Protein AF-A0A920P1P4-F1 (afdb_monomer_lite)

pLDDT: mean 85.1, std 14.79, range [39.72, 97.56]

Sequence (72 aa):
MNNEEWKNYCKKISEIGKYLEDQGMPLAYHHHMGTVIETQQDTERLLENTSDQVKLIIDTGHMFLQEEILSR

Radius of gyration: 13.29 Å; chains: 1; bounding box: 33×19×30 Å

Structure (mmCIF, N/CA/C/O backbone):
data_AF-A0A920P1P4-F1
#
_entry.id   AF-A0A920P1P4-F1
#
loop_
_atom_site.group_PDB
_atom_site.id
_atom_site.type_symbol
_atom_site.label_atom_id
_atom_site.label_alt_id
_atom_site.label_comp_id
_atom_site.label_asym_id
_atom_site.label_entity_id
_atom_site.label_seq_id
_atom_site.pdbx_PDB_ins_code
_atom_site.Cartn_x
_atom_site.Cartn_y
_atom_site.Cartn_z
_atom_site.occupancy
_atom_site.B_iso_or_equiv
_atom_site.auth_seq_id
_atom_site.auth_comp_id
_atom_site.auth_asym_id
_atom_site.auth_atom_id
_atom_site.pdbx_PDB_model_num
ATOM 1 N N . MET A 1 1 ? 12.572 3.088 -2.682 1.00 79.75 1 MET A N 1
ATOM 2 C 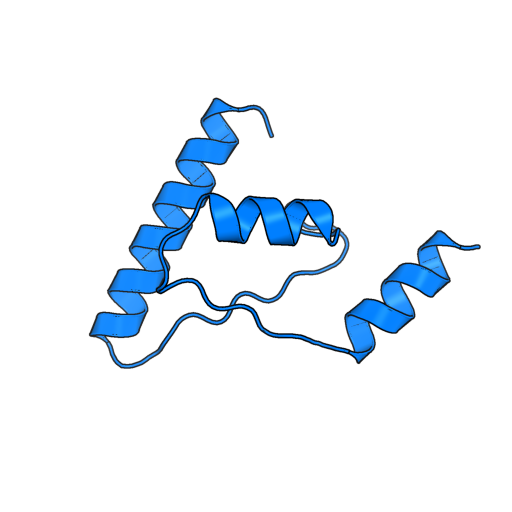CA . MET A 1 1 ? 12.107 3.699 -1.417 1.00 79.75 1 MET A CA 1
ATOM 3 C C . MET A 1 1 ? 12.960 3.206 -0.272 1.00 79.75 1 MET A C 1
ATOM 5 O O . MET A 1 1 ? 13.293 2.025 -0.239 1.00 79.75 1 MET A O 1
ATOM 9 N N . ASN A 1 2 ? 13.312 4.091 0.653 1.00 92.38 2 ASN A N 1
ATOM 10 C CA . ASN A 1 2 ? 13.938 3.688 1.908 1.00 92.38 2 ASN A CA 1
ATOM 11 C C . ASN A 1 2 ? 12.901 3.053 2.865 1.00 92.38 2 ASN A C 1
ATOM 13 O O . ASN A 1 2 ? 11.698 3.034 2.597 1.00 92.38 2 ASN A O 1
ATOM 17 N N . ASN A 1 3 ? 13.368 2.512 3.992 1.00 91.31 3 ASN A N 1
ATOM 18 C CA . ASN A 1 3 ? 12.509 1.780 4.928 1.00 91.31 3 ASN A CA 1
ATOM 19 C C . ASN A 1 3 ? 11.438 2.650 5.606 1.00 91.31 3 ASN A C 1
ATOM 2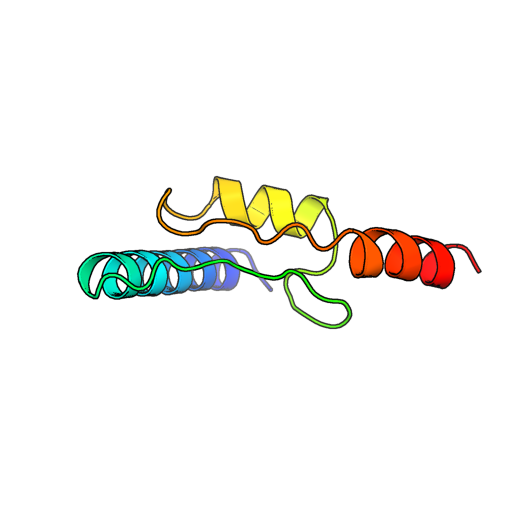1 O O . ASN A 1 3 ? 10.371 2.141 5.948 1.00 91.31 3 ASN A O 1
ATOM 25 N N . GLU A 1 4 ? 11.706 3.936 5.825 1.00 94.94 4 GLU A N 1
ATOM 26 C CA . GLU A 1 4 ? 10.742 4.850 6.442 1.00 94.94 4 GLU A CA 1
ATOM 27 C C . GLU A 1 4 ? 9.641 5.235 5.451 1.00 94.94 4 GLU A C 1
ATOM 29 O O . GLU A 1 4 ? 8.453 5.153 5.770 1.00 94.94 4 GLU A O 1
ATOM 34 N N . GLU A 1 5 ? 10.024 5.557 4.215 1.00 94.69 5 GLU A N 1
ATOM 35 C CA . GLU A 1 5 ? 9.093 5.794 3.111 1.00 94.69 5 GLU A CA 1
ATOM 36 C C . GLU A 1 5 ? 8.180 4.585 2.895 1.00 94.69 5 GLU A C 1
ATOM 38 O O . GLU A 1 5 ? 6.974 4.757 2.732 1.00 94.69 5 GLU A O 1
ATOM 43 N N . TRP A 1 6 ? 8.726 3.365 2.960 1.00 94.69 6 TRP A N 1
ATOM 44 C CA . TRP A 1 6 ? 7.960 2.121 2.834 1.00 94.69 6 TRP A CA 1
ATOM 45 C C . TRP A 1 6 ? 6.896 1.961 3.916 1.00 94.69 6 TRP A C 1
ATOM 47 O O . TRP A 1 6 ? 5.730 1.708 3.609 1.00 94.69 6 TRP A O 1
ATOM 57 N N . LYS A 1 7 ? 7.270 2.158 5.183 1.00 95.19 7 LYS A N 1
ATOM 58 C CA . LYS A 1 7 ? 6.318 2.085 6.301 1.00 95.19 7 LYS A CA 1
ATOM 59 C C . LYS A 1 7 ? 5.204 3.116 6.149 1.00 95.19 7 LYS A C 1
ATOM 61 O O . LYS A 1 7 ? 4.032 2.792 6.328 1.00 95.19 7 LYS A O 1
ATOM 66 N N . ASN A 1 8 ? 5.563 4.343 5.775 1.00 96.50 8 ASN A N 1
ATOM 67 C CA . ASN A 1 8 ? 4.595 5.413 5.556 1.00 96.50 8 ASN A CA 1
ATOM 68 C C . ASN A 1 8 ? 3.673 5.124 4.366 1.00 96.50 8 ASN A C 1
ATOM 70 O O . ASN A 1 8 ? 2.481 5.423 4.435 1.00 96.50 8 ASN A O 1
ATOM 74 N N . TYR A 1 9 ? 4.198 4.529 3.296 1.00 95.25 9 TYR A N 1
ATOM 75 C CA . 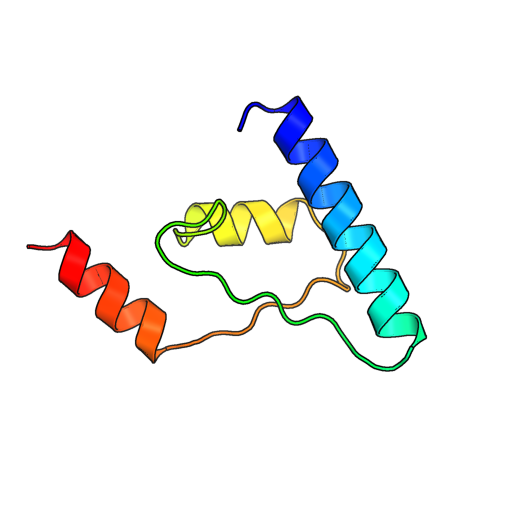TYR A 1 9 ? 3.413 4.105 2.143 1.00 95.25 9 TYR A CA 1
ATOM 76 C C . TYR A 1 9 ? 2.371 3.051 2.528 1.00 95.25 9 TYR A C 1
ATOM 78 O O . TYR A 1 9 ? 1.178 3.273 2.332 1.00 95.25 9 TYR A O 1
ATOM 86 N N . CYS A 1 10 ? 2.796 1.959 3.169 1.00 95.88 10 CYS A N 1
ATOM 87 C CA . CYS A 1 10 ? 1.896 0.875 3.566 1.00 95.88 10 CYS A CA 1
ATOM 88 C C . CYS A 1 10 ? 0.819 1.354 4.549 1.00 95.88 10 CYS A C 1
ATOM 90 O O . CYS A 1 10 ? -0.353 0.992 4.422 1.00 95.88 10 CYS A O 1
ATOM 92 N N . LYS A 1 11 ? 1.184 2.244 5.483 1.00 97.06 11 LYS A N 1
ATOM 93 C CA . LYS A 1 11 ? 0.226 2.874 6.398 1.00 97.06 11 LYS A CA 1
ATOM 94 C C . LYS A 1 11 ? -0.864 3.633 5.637 1.00 97.06 11 LYS A C 1
ATOM 96 O O . LYS A 1 11 ? -2.043 3.408 5.887 1.00 97.06 11 LYS A O 1
ATOM 101 N N . LYS A 1 12 ? -0.481 4.487 4.684 1.00 96.62 12 LYS A N 1
ATOM 102 C CA . LYS A 1 12 ? -1.433 5.268 3.878 1.00 96.62 12 LYS A CA 1
ATOM 103 C C . LYS A 1 12 ? -2.343 4.377 3.034 1.00 96.62 12 LYS A C 1
ATOM 105 O O . LYS A 1 12 ? -3.544 4.617 2.986 1.00 96.62 12 LYS A O 1
ATOM 110 N N . ILE A 1 13 ? -1.794 3.342 2.396 1.00 96.06 13 ILE A N 1
ATOM 111 C CA . ILE A 1 13 ? -2.587 2.392 1.600 1.00 96.06 13 ILE A CA 1
ATOM 112 C C . ILE A 1 13 ? -3.593 1.645 2.485 1.00 96.06 13 ILE A C 1
ATOM 114 O O . ILE A 1 13 ? -4.746 1.490 2.093 1.00 96.06 13 ILE A O 1
ATOM 118 N N . SER A 1 14 ? -3.203 1.270 3.705 1.00 96.50 14 SER A N 1
ATOM 119 C CA . SER A 1 14 ? -4.102 0.629 4.678 1.00 96.50 14 SER A CA 1
ATOM 120 C C . SER A 1 14 ? -5.226 1.562 5.142 1.00 96.50 14 SER A C 1
ATOM 122 O O . SER A 1 14 ? -6.382 1.153 5.231 1.00 96.50 14 SER A O 1
ATOM 124 N N . GLU A 1 15 ? -4.914 2.836 5.401 1.00 97.56 15 GLU A N 1
ATOM 125 C CA . GLU A 1 15 ? -5.912 3.857 5.752 1.00 97.56 15 GLU A CA 1
ATOM 126 C C . GLU A 1 15 ? -6.924 4.068 4.618 1.00 97.56 15 GLU A C 1
ATOM 128 O O . GLU A 1 15 ? -8.129 4.122 4.871 1.00 97.56 15 GLU A O 1
ATOM 133 N N . ILE A 1 16 ? -6.449 4.116 3.369 1.00 96.44 16 ILE A N 1
ATOM 134 C CA . ILE A 1 16 ? -7.304 4.197 2.179 1.00 96.44 16 ILE A CA 1
ATOM 135 C C . ILE A 1 16 ? -8.167 2.941 2.056 1.00 96.44 16 ILE A C 1
ATOM 137 O O . ILE A 1 16 ? -9.374 3.065 1.885 1.00 96.44 16 ILE A O 1
ATOM 141 N N . GLY A 1 17 ? -7.579 1.748 2.181 1.00 95.81 17 GLY A N 1
ATOM 142 C CA . GLY A 1 17 ? -8.307 0.481 2.098 1.00 95.81 17 GLY A CA 1
ATOM 143 C C . GLY A 1 17 ? -9.445 0.407 3.111 1.00 95.81 17 GLY A C 1
ATOM 144 O O . GLY A 1 17 ? -10.571 0.076 2.751 1.00 95.81 17 GLY A O 1
ATOM 145 N N . LYS A 1 1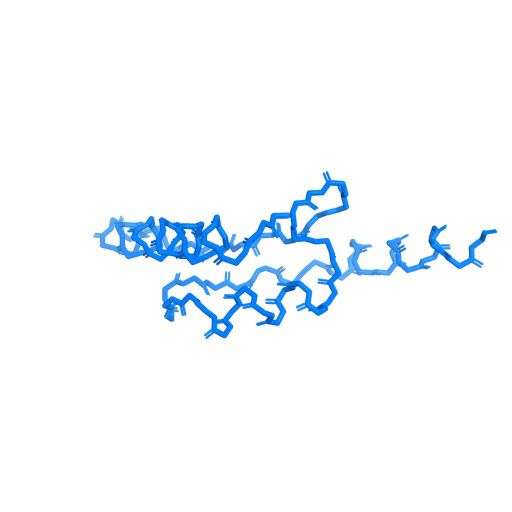8 ? -9.185 0.810 4.358 1.00 96.38 18 LYS A N 1
ATOM 146 C CA . LYS A 1 18 ? -10.214 0.873 5.399 1.00 96.38 18 LYS A CA 1
ATOM 147 C C . LYS A 1 18 ? -11.314 1.884 5.077 1.00 96.38 18 LYS A C 1
ATOM 149 O O . LYS A 1 18 ? -12.486 1.538 5.161 1.00 96.38 18 LYS A O 1
ATOM 154 N N . TYR A 1 19 ? -10.945 3.105 4.690 1.00 97.00 19 TYR A N 1
ATOM 155 C CA . TYR A 1 19 ? -11.920 4.132 4.315 1.00 97.00 19 TYR A CA 1
ATOM 156 C C . TYR A 1 19 ? -12.829 3.655 3.177 1.00 97.00 19 TYR A C 1
ATOM 158 O O . TYR A 1 19 ? -14.041 3.831 3.223 1.00 97.00 19 TYR A O 1
ATOM 166 N N . LEU A 1 20 ? -12.238 3.020 2.170 1.00 96.12 20 LEU A N 1
ATOM 167 C CA . LEU A 1 20 ? -12.923 2.486 1.004 1.00 96.12 20 LEU A CA 1
ATOM 168 C C . LEU A 1 20 ? -13.869 1.324 1.355 1.00 96.12 20 LEU A C 1
ATOM 170 O O . LEU A 1 20 ? -15.015 1.314 0.901 1.00 96.12 20 LEU A O 1
ATOM 174 N N . GLU A 1 21 ? -13.444 0.407 2.228 1.00 94.81 21 GLU A N 1
ATOM 175 C CA . GLU A 1 21 ? -14.307 -0.653 2.766 1.00 94.81 21 GLU A CA 1
ATOM 176 C C . GLU A 1 21 ? -15.509 -0.059 3.532 1.00 94.81 21 GLU A C 1
ATOM 178 O O . GLU A 1 21 ? -16.642 -0.481 3.302 1.00 94.81 21 GLU A O 1
ATOM 183 N N . ASP A 1 22 ? -15.300 0.983 4.351 1.00 95.88 22 ASP A N 1
ATOM 184 C CA . ASP A 1 22 ? -16.369 1.681 5.090 1.00 95.88 22 ASP A CA 1
ATOM 185 C C . ASP A 1 22 ? -17.384 2.376 4.154 1.00 95.88 22 ASP A C 1
ATOM 187 O O . ASP A 1 22 ? -18.535 2.593 4.534 1.00 95.88 22 ASP A O 1
ATOM 191 N N . GLN A 1 23 ? -16.983 2.722 2.925 1.00 96.88 23 GLN A N 1
ATOM 192 C CA . GLN A 1 23 ? -17.872 3.260 1.883 1.00 96.88 23 GLN A CA 1
ATOM 193 C C . GLN A 1 23 ? -18.533 2.168 1.020 1.00 96.88 23 GLN A C 1
ATOM 195 O O . GLN A 1 23 ? -19.250 2.488 0.072 1.00 96.88 23 GLN A O 1
ATOM 200 N N . GLY A 1 24 ? -18.300 0.884 1.309 1.00 95.06 24 GLY A N 1
ATOM 201 C CA . GLY A 1 24 ? -18.809 -0.233 0.507 1.00 95.06 24 GLY A CA 1
ATOM 202 C C . GLY A 1 24 ? -18.089 -0.419 -0.834 1.00 95.06 24 GLY A C 1
ATOM 203 O O . GLY A 1 24 ? -18.624 -1.077 -1.725 1.00 95.06 24 GLY A O 1
ATOM 204 N N . MET A 1 25 ? -16.890 0.149 -0.992 1.00 94.69 25 MET A N 1
ATOM 205 C CA . MET A 1 25 ? -16.068 0.066 -2.201 1.00 94.69 25 MET A CA 1
ATOM 206 C C . MET A 1 25 ? -14.705 -0.553 -1.859 1.00 94.69 25 MET A C 1
ATOM 208 O O . MET A 1 25 ? -13.733 0.178 -1.755 1.00 94.69 25 MET A O 1
ATOM 212 N N . PRO A 1 26 ? -14.594 -1.877 -1.658 1.00 90.31 26 PRO A N 1
ATOM 213 C CA . PRO A 1 26 ? -13.352 -2.511 -1.211 1.00 90.31 26 PRO A CA 1
ATOM 214 C C . PRO A 1 26 ? -12.171 -2.221 -2.151 1.00 90.31 26 PRO A C 1
ATOM 216 O O . PRO A 1 26 ? -12.307 -2.279 -3.376 1.00 90.31 26 PRO A O 1
ATOM 219 N N . LEU A 1 27 ? -10.996 -1.944 -1.575 1.00 91.81 27 LEU A N 1
ATOM 220 C CA . LEU A 1 27 ? -9.779 -1.685 -2.342 1.00 91.81 27 LEU A CA 1
ATOM 221 C C . LEU A 1 27 ? -9.219 -2.986 -2.916 1.00 91.81 27 LEU A C 1
ATOM 223 O O . LEU A 1 27 ? -8.919 -3.924 -2.178 1.00 91.81 27 LEU A O 1
ATOM 227 N N . ALA A 1 28 ? -8.998 -2.989 -4.226 1.00 90.88 28 ALA A N 1
ATOM 228 C CA . ALA A 1 28 ? -8.306 -4.055 -4.923 1.00 90.88 28 ALA A CA 1
ATOM 229 C C . ALA A 1 28 ? -7.085 -3.461 -5.650 1.00 90.88 28 ALA A C 1
ATOM 231 O O . ALA A 1 28 ? -7.207 -2.711 -6.617 1.00 90.88 28 ALA A O 1
ATOM 232 N N . TYR A 1 29 ? -5.902 -3.736 -5.112 1.00 89.62 29 TYR A N 1
ATOM 233 C CA . TYR A 1 29 ? -4.621 -3.213 -5.557 1.00 89.62 29 TYR A CA 1
ATOM 234 C C . TYR A 1 29 ? -4.144 -3.974 -6.796 1.00 89.62 29 TYR A C 1
ATOM 236 O O . TYR A 1 29 ? -4.099 -5.201 -6.795 1.00 89.62 29 TYR A O 1
ATOM 244 N N . HIS A 1 30 ? -3.778 -3.252 -7.849 1.00 89.69 30 HIS A N 1
ATOM 245 C CA . HIS A 1 30 ? -3.258 -3.816 -9.092 1.00 89.69 30 HIS A CA 1
ATOM 246 C C . HIS A 1 30 ? -1.765 -3.489 -9.190 1.00 89.69 30 HIS A C 1
ATOM 248 O O . HIS A 1 30 ? -1.400 -2.320 -9.329 1.00 89.69 30 HIS A O 1
ATOM 254 N N . HIS A 1 31 ? -0.904 -4.501 -9.048 1.00 84.12 31 HIS A N 1
ATOM 255 C CA . HIS A 1 31 ? 0.534 -4.329 -9.269 1.00 84.12 31 HIS A CA 1
ATOM 256 C C . HIS A 1 31 ? 0.792 -4.108 -10.766 1.00 84.12 31 HIS A C 1
ATOM 258 O O . HIS A 1 31 ? 0.091 -4.669 -11.605 1.00 84.12 31 HIS A O 1
ATOM 264 N N . HIS A 1 32 ? 1.757 -3.257 -11.113 1.00 83.69 32 HIS A N 1
ATOM 265 C CA . HIS A 1 32 ? 1.975 -2.862 -12.505 1.00 83.69 32 HIS A CA 1
ATOM 266 C C . HIS A 1 32 ? 3.444 -2.520 -12.763 1.00 83.69 32 HIS A C 1
ATOM 268 O O . HIS A 1 32 ? 4.131 -1.974 -11.895 1.00 83.69 32 HIS A O 1
ATOM 274 N N . MET A 1 33 ? 3.911 -2.800 -13.983 1.00 78.75 33 MET A N 1
ATOM 275 C CA . MET A 1 33 ? 5.289 -2.540 -14.412 1.00 78.75 33 MET A CA 1
ATOM 276 C C . MET A 1 33 ? 5.589 -1.040 -14.414 1.00 78.75 33 MET A C 1
ATOM 278 O O . MET A 1 33 ? 4.738 -0.235 -14.806 1.00 78.75 33 MET A O 1
ATOM 282 N N . GLY A 1 34 ? 6.788 -0.658 -13.978 1.00 80.06 34 GLY A N 1
ATOM 283 C CA . GLY A 1 34 ? 7.203 0.740 -13.873 1.00 80.06 34 GLY A CA 1
ATOM 284 C C . GLY A 1 34 ? 6.635 1.475 -12.656 1.00 80.06 34 GLY A C 1
ATOM 285 O O . GLY A 1 34 ? 6.690 2.705 -12.609 1.00 80.06 34 GLY A O 1
ATOM 286 N N . THR A 1 35 ? 6.084 0.753 -11.676 1.00 87.44 35 THR A N 1
ATOM 287 C CA . THR A 1 35 ? 5.609 1.328 -10.410 1.00 87.44 35 THR A CA 1
ATOM 288 C C . THR A 1 35 ? 6.454 0.851 -9.230 1.00 87.44 35 THR A C 1
ATOM 290 O O . THR A 1 35 ? 7.369 0.050 -9.375 1.00 87.44 35 THR A O 1
ATOM 293 N N . VAL A 1 36 ? 6.153 1.357 -8.031 1.00 86.88 36 VAL A N 1
ATOM 294 C CA . VAL A 1 36 ? 6.819 0.925 -6.790 1.00 86.88 36 VAL A CA 1
ATOM 295 C C . VAL A 1 36 ? 6.560 -0.555 -6.487 1.00 86.88 36 VAL A C 1
ATOM 297 O O . VAL A 1 36 ? 7.376 -1.180 -5.818 1.00 86.88 36 VAL A O 1
ATOM 300 N N . ILE A 1 37 ? 5.429 -1.094 -6.953 1.00 89.44 37 ILE A N 1
ATOM 301 C CA . ILE A 1 37 ? 5.011 -2.479 -6.736 1.00 89.44 37 ILE A CA 1
ATOM 302 C C . ILE A 1 37 ? 4.920 -3.147 -8.102 1.00 89.44 37 ILE A C 1
ATOM 304 O O . ILE A 1 37 ? 3.880 -3.113 -8.764 1.00 89.44 37 ILE A O 1
ATOM 308 N N . GLU A 1 38 ? 6.047 -3.691 -8.539 1.00 87.00 38 GLU A N 1
ATOM 309 C CA . GLU A 1 38 ? 6.188 -4.291 -9.862 1.00 87.00 38 GLU A CA 1
ATOM 310 C C . GLU A 1 38 ? 6.289 -5.807 -9.770 1.00 87.00 38 GLU A C 1
ATOM 312 O O . GLU A 1 38 ? 5.533 -6.518 -10.434 1.00 87.00 38 GLU A O 1
ATOM 317 N N . THR A 1 39 ? 7.208 -6.289 -8.934 1.00 86.44 39 THR A N 1
ATOM 318 C CA . THR A 1 39 ? 7.542 -7.707 -8.851 1.00 86.44 39 THR A CA 1
ATOM 319 C C . THR A 1 39 ? 6.601 -8.464 -7.918 1.00 86.44 39 THR A C 1
ATOM 321 O O . THR A 1 39 ? 5.879 -7.886 -7.094 1.00 86.44 39 THR A O 1
ATOM 324 N N . GLN A 1 40 ? 6.654 -9.794 -7.997 1.00 85.44 40 GLN A N 1
ATOM 325 C CA . GLN A 1 40 ? 5.990 -10.649 -7.020 1.00 85.44 40 GLN A CA 1
ATOM 326 C C . GLN A 1 40 ? 6.484 -10.355 -5.596 1.00 85.44 40 GLN A C 1
ATOM 328 O O . GLN A 1 40 ? 5.659 -10.212 -4.698 1.00 85.44 40 GLN A O 1
ATOM 333 N N . GLN A 1 41 ? 7.798 -10.185 -5.389 1.00 88.25 41 GLN A N 1
ATOM 334 C CA . GLN A 1 41 ? 8.334 -9.895 -4.055 1.00 88.25 41 GLN A CA 1
ATOM 335 C C . GLN A 1 41 ? 7.844 -8.545 -3.517 1.00 88.25 41 GLN A C 1
ATOM 337 O O . GLN A 1 41 ? 7.552 -8.430 -2.328 1.00 88.25 41 GLN A O 1
ATOM 342 N N . ASP A 1 42 ? 7.713 -7.525 -4.371 1.00 90.44 42 ASP A N 1
ATOM 343 C CA . ASP A 1 42 ? 7.154 -6.233 -3.952 1.00 90.44 42 ASP A CA 1
ATOM 344 C C . ASP A 1 42 ? 5.682 -6.364 -3.554 1.00 90.44 42 ASP A C 1
ATOM 346 O O . ASP A 1 42 ? 5.234 -5.728 -2.599 1.00 90.44 42 ASP A O 1
ATOM 350 N N . THR A 1 43 ? 4.937 -7.203 -4.275 1.00 90.12 43 THR A N 1
ATOM 351 C CA . THR A 1 43 ? 3.520 -7.475 -4.014 1.00 90.12 43 THR A CA 1
ATOM 352 C C . THR A 1 43 ? 3.334 -8.231 -2.699 1.00 90.12 43 THR A C 1
ATOM 354 O O . THR A 1 43 ? 2.516 -7.828 -1.874 1.00 90.12 43 THR A O 1
ATOM 357 N N . GLU A 1 44 ? 4.125 -9.276 -2.457 1.00 91.25 44 GLU A N 1
ATOM 358 C CA . GLU A 1 44 ? 4.147 -10.015 -1.187 1.00 91.25 44 GLU A CA 1
ATOM 359 C C . GLU A 1 44 ? 4.491 -9.079 -0.027 1.00 91.25 44 GLU A C 1
ATOM 361 O O . GLU A 1 44 ? 3.747 -8.981 0.950 1.00 91.25 44 GLU A O 1
ATOM 366 N N . ARG A 1 45 ? 5.560 -8.291 -0.185 1.00 93.81 45 ARG A N 1
ATOM 367 C CA . ARG A 1 45 ? 5.981 -7.311 0.814 1.00 93.81 45 ARG A CA 1
ATOM 368 C C . ARG A 1 45 ? 4.900 -6.265 1.079 1.00 93.81 45 ARG A C 1
ATOM 370 O O . ARG A 1 45 ? 4.762 -5.833 2.223 1.00 93.81 45 ARG A O 1
ATOM 377 N N . LEU A 1 46 ? 4.159 -5.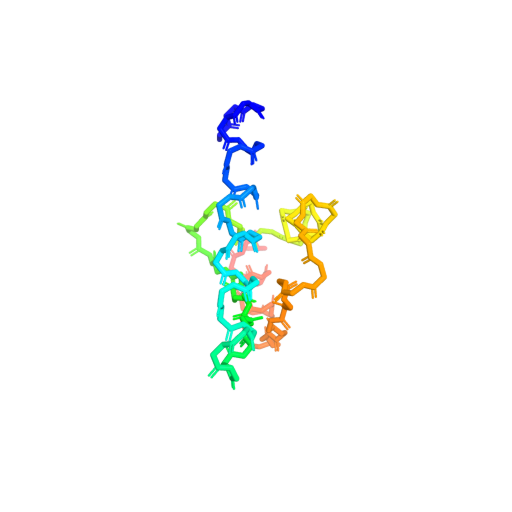817 0.063 1.00 94.06 46 LEU A N 1
ATOM 378 C CA . LEU A 1 46 ? 3.040 -4.889 0.245 1.00 94.06 46 LEU A CA 1
ATOM 379 C C . LEU A 1 46 ? 1.980 -5.522 1.145 1.00 94.06 46 LEU A C 1
ATOM 381 O O . LEU A 1 46 ? 1.659 -4.944 2.180 1.00 94.06 46 LEU A O 1
ATOM 385 N N . LEU A 1 47 ? 1.498 -6.711 0.778 1.00 92.94 47 LEU A N 1
ATOM 386 C CA . LEU A 1 47 ? 0.424 -7.404 1.489 1.00 92.94 47 LEU A CA 1
ATOM 387 C C . LEU A 1 47 ? 0.797 -7.708 2.945 1.00 92.94 47 LEU A C 1
ATOM 389 O O . LEU A 1 47 ? -0.014 -7.474 3.835 1.00 92.94 47 LEU A O 1
ATOM 393 N N . GLU A 1 48 ? 2.036 -8.128 3.211 1.00 95.12 48 GLU A N 1
ATOM 394 C CA . GLU A 1 48 ? 2.542 -8.383 4.571 1.00 95.12 48 GLU A CA 1
ATOM 395 C C . GLU A 1 48 ? 2.610 -7.130 5.458 1.00 95.12 48 GLU A C 1
ATOM 397 O O . GLU A 1 48 ? 2.631 -7.232 6.686 1.00 95.12 48 GLU A O 1
ATOM 402 N N . ASN A 1 49 ? 2.700 -5.943 4.855 1.00 95.56 49 ASN A N 1
ATOM 403 C CA . ASN A 1 49 ? 2.883 -4.679 5.570 1.00 95.56 49 ASN A CA 1
ATOM 404 C C . ASN A 1 49 ? 1.632 -3.786 5.552 1.00 95.56 49 ASN A C 1
ATOM 406 O O . ASN A 1 49 ? 1.657 -2.697 6.134 1.00 95.56 49 ASN A O 1
ATOM 410 N N . THR A 1 50 ? 0.549 -4.223 4.908 1.00 96.44 50 THR A N 1
ATOM 411 C CA . THR A 1 50 ? -0.743 -3.528 4.871 1.00 96.44 50 THR A CA 1
ATOM 412 C C . THR A 1 50 ? -1.825 -4.275 5.647 1.00 96.44 50 THR A C 1
ATOM 414 O O . THR A 1 50 ? -1.652 -5.428 6.022 1.00 96.44 50 THR A O 1
ATOM 417 N N . SER A 1 51 ? -2.949 -3.615 5.919 1.00 93.19 51 SER A N 1
ATOM 418 C CA . SER A 1 51 ? -4.101 -4.252 6.562 1.00 93.19 51 SER A CA 1
ATOM 419 C C . SER A 1 51 ? -4.910 -5.131 5.597 1.00 93.19 51 SER A C 1
ATOM 421 O O . SER A 1 51 ? -4.875 -4.928 4.386 1.00 93.19 51 SER A O 1
ATOM 423 N N . ASP A 1 52 ? -5.723 -6.044 6.139 1.00 92.56 52 ASP A N 1
ATOM 424 C CA . ASP A 1 52 ? -6.551 -7.001 5.374 1.00 92.56 52 ASP A CA 1
ATOM 425 C C . ASP A 1 52 ? -7.563 -6.353 4.404 1.00 92.56 52 ASP A C 1
ATOM 427 O O . ASP A 1 52 ? -8.131 -7.019 3.536 1.00 92.56 52 ASP A O 1
ATOM 431 N N . GLN A 1 53 ? -7.825 -5.048 4.546 1.00 92.44 53 GLN A N 1
ATOM 432 C CA . GLN A 1 53 ? -8.676 -4.288 3.622 1.00 92.44 53 GLN A CA 1
ATOM 433 C C . GLN A 1 53 ? -7.978 -3.987 2.286 1.00 92.44 53 GLN A C 1
ATOM 435 O O . GLN A 1 53 ? -8.633 -3.578 1.329 1.00 92.44 53 GLN A O 1
ATOM 440 N N . VAL A 1 54 ? -6.662 -4.184 2.202 1.00 92.81 54 VAL A N 1
ATOM 441 C CA . VAL A 1 54 ? -5.888 -4.064 0.967 1.00 92.81 54 VAL A CA 1
ATOM 442 C C . VAL A 1 54 ? -5.873 -5.429 0.288 1.00 92.81 54 VAL A C 1
ATOM 444 O O . VAL A 1 54 ? -5.084 -6.306 0.627 1.00 92.81 54 VAL A O 1
ATOM 447 N N . LYS A 1 55 ? -6.783 -5.628 -0.666 1.00 89.94 55 LYS A N 1
ATOM 448 C CA . LYS A 1 55 ? -6.900 -6.883 -1.425 1.00 89.94 55 LYS A CA 1
ATOM 449 C C . LYS A 1 55 ? -6.098 -6.771 -2.721 1.00 89.94 55 LYS A C 1
ATOM 451 O O . LYS A 1 55 ? -5.847 -5.666 -3.189 1.00 89.94 55 LYS A O 1
ATOM 456 N N . LEU A 1 56 ? -5.707 -7.894 -3.320 1.00 89.31 56 LEU A N 1
ATOM 457 C CA . LEU A 1 56 ? -4.960 -7.923 -4.583 1.00 89.31 56 LEU A CA 1
ATOM 458 C C . LEU A 1 56 ? -5.892 -8.225 -5.766 1.00 89.31 56 LEU A C 1
ATOM 460 O O . LEU A 1 56 ? -6.729 -9.124 -5.680 1.00 89.31 56 LEU A O 1
ATOM 464 N N . ILE A 1 57 ? -5.714 -7.520 -6.884 1.00 85.19 57 ILE A N 1
ATOM 465 C CA . ILE A 1 57 ? -6.225 -7.943 -8.193 1.00 85.19 57 ILE A CA 1
ATOM 466 C C . ILE A 1 57 ? -5.156 -8.807 -8.847 1.00 85.19 57 ILE A C 1
ATOM 468 O O . ILE A 1 57 ? -4.073 -8.320 -9.168 1.00 85.19 57 ILE A O 1
ATOM 472 N N . ILE A 1 58 ? -5.485 -10.075 -9.080 1.00 77.69 58 ILE A N 1
ATOM 473 C CA . ILE A 1 58 ? -4.645 -10.957 -9.887 1.00 77.69 58 ILE A CA 1
ATOM 474 C C . ILE A 1 58 ? -4.996 -10.718 -11.352 1.00 77.69 58 ILE A C 1
ATOM 476 O O . ILE A 1 58 ? -6.071 -11.104 -11.812 1.00 77.69 58 ILE A O 1
ATOM 480 N N . ASP A 1 59 ? -4.081 -10.082 -12.076 1.00 76.56 59 ASP A N 1
ATOM 481 C CA . ASP A 1 59 ? -4.160 -9.937 -13.524 1.00 76.56 59 ASP A CA 1
ATOM 482 C C . ASP A 1 59 ? -3.184 -10.914 -14.189 1.00 76.56 59 ASP A C 1
ATOM 484 O O . ASP A 1 59 ? -1.970 -10.707 -14.230 1.00 76.56 59 ASP A O 1
ATOM 488 N N . THR A 1 60 ? -3.729 -12.010 -14.715 1.00 72.19 60 THR A N 1
ATOM 489 C CA . THR A 1 60 ? -2.940 -13.071 -15.353 1.00 72.19 60 THR A CA 1
ATOM 490 C C . THR A 1 60 ? -2.279 -12.625 -16.659 1.00 72.19 60 THR A C 1
ATOM 492 O O . THR A 1 60 ? -1.284 -13.219 -17.065 1.00 72.19 60 THR A O 1
ATOM 495 N N . GLY A 1 61 ? -2.821 -11.606 -17.335 1.00 68.88 61 GLY A N 1
ATOM 496 C CA . GLY A 1 61 ? -2.243 -11.066 -18.566 1.00 68.88 61 GLY A CA 1
ATOM 497 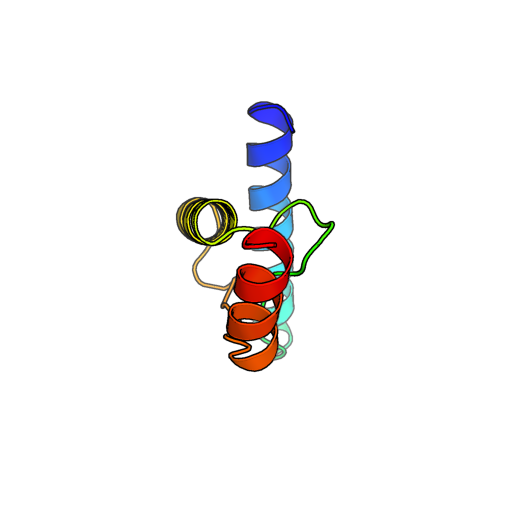C C . GLY A 1 61 ? -0.986 -10.248 -18.283 1.00 68.88 61 GLY A C 1
ATOM 498 O O . GLY A 1 61 ? 0.026 -10.429 -18.959 1.00 68.88 61 GLY A O 1
ATOM 499 N N . HIS A 1 62 ? -1.028 -9.408 -17.245 1.00 65.00 62 HIS A N 1
ATOM 500 C CA . HIS A 1 62 ? 0.133 -8.639 -16.793 1.00 65.00 62 HIS A CA 1
ATOM 501 C C . HIS A 1 62 ? 1.241 -9.545 -16.252 1.00 65.00 62 HIS A C 1
ATOM 503 O O . HIS A 1 62 ? 2.380 -9.387 -16.681 1.00 65.00 62 HIS A O 1
ATOM 509 N N . MET A 1 63 ? 0.916 -10.543 -15.418 1.00 60.84 63 MET A N 1
ATOM 510 C CA . MET A 1 63 ? 1.913 -11.504 -14.919 1.00 60.84 63 MET A CA 1
ATOM 511 C C . MET A 1 63 ? 2.660 -12.214 -16.058 1.00 60.84 63 MET A C 1
ATOM 513 O O . MET A 1 63 ? 3.885 -12.273 -16.047 1.00 60.84 63 MET A O 1
ATOM 517 N N . PHE A 1 64 ? 1.937 -12.705 -17.070 1.00 62.56 64 PHE A N 1
ATOM 518 C CA . PHE A 1 64 ? 2.549 -13.454 -18.170 1.00 62.56 64 PHE A CA 1
ATOM 519 C C . PHE A 1 64 ? 3.398 -12.565 -19.096 1.00 62.56 64 PHE A C 1
ATOM 521 O O . PHE A 1 64 ? 4.512 -12.933 -19.462 1.00 62.56 64 PHE A O 1
ATOM 528 N N . LEU A 1 65 ? 2.903 -11.376 -19.458 1.00 58.34 65 LEU A N 1
ATOM 529 C CA . LEU A 1 65 ? 3.610 -10.468 -20.371 1.00 58.34 65 LEU A CA 1
ATOM 530 C C . LEU A 1 65 ? 4.775 -9.721 -19.697 1.00 58.34 65 LEU A C 1
ATOM 532 O O . LEU A 1 65 ? 5.750 -9.392 -20.374 1.00 58.34 65 LEU A O 1
ATOM 536 N N . GLN A 1 66 ? 4.707 -9.457 -18.386 1.00 58.19 66 GLN A N 1
ATOM 537 C CA . GLN A 1 66 ? 5.816 -8.856 -17.633 1.00 58.19 66 GLN A CA 1
ATOM 538 C C . GLN A 1 66 ? 7.026 -9.787 -17.553 1.00 58.19 66 GLN A C 1
ATOM 540 O O . GLN A 1 66 ? 8.148 -9.340 -17.793 1.00 58.19 66 GLN A O 1
ATOM 545 N N . GLU A 1 67 ? 6.813 -11.074 -17.271 1.00 54.62 67 GLU A N 1
ATOM 546 C CA . GLU A 1 67 ? 7.907 -12.051 -17.228 1.00 54.62 67 GLU A CA 1
ATOM 547 C C . GLU A 1 67 ? 8.552 -12.262 -18.607 1.00 54.62 67 GLU A C 1
ATOM 549 O O . GLU A 1 67 ? 9.776 -12.363 -18.707 1.00 54.62 67 GLU A O 1
ATOM 554 N N . GLU A 1 68 ? 7.764 -12.254 -19.689 1.00 47.38 68 GLU A N 1
ATOM 555 C CA . GLU A 1 68 ? 8.290 -12.446 -21.046 1.00 47.38 68 GLU A CA 1
ATOM 556 C C . GLU A 1 68 ? 9.191 -11.279 -21.499 1.00 47.38 68 GLU A C 1
ATOM 558 O O . GLU A 1 68 ? 10.249 -11.516 -22.086 1.00 47.38 68 GLU A O 1
ATOM 563 N N . ILE A 1 69 ? 8.830 -10.028 -21.177 1.00 52.66 69 ILE A N 1
ATOM 564 C CA . ILE A 1 69 ? 9.626 -8.832 -21.515 1.00 52.66 69 ILE A CA 1
ATOM 565 C C . ILE A 1 69 ? 10.957 -8.796 -20.749 1.00 52.66 69 ILE A C 1
ATOM 567 O O . ILE A 1 69 ? 11.960 -8.372 -21.315 1.00 52.66 69 ILE A O 1
ATOM 571 N N . LEU A 1 70 ? 10.989 -9.260 -19.497 1.00 48.47 70 LEU A N 1
ATOM 572 C CA . LEU A 1 70 ? 12.212 -9.313 -18.681 1.00 48.47 70 LEU A CA 1
ATOM 573 C C . LEU A 1 70 ? 13.146 -10.478 -19.056 1.00 48.47 70 LEU A C 1
ATOM 575 O O . LEU A 1 70 ? 14.328 -10.451 -18.720 1.00 48.47 70 LEU A O 1
ATOM 579 N N . SER A 1 71 ? 12.624 -11.503 -19.738 1.00 45.53 71 SER A N 1
ATOM 580 C CA . SER A 1 71 ? 13.381 -12.687 -20.177 1.00 45.53 71 SER A CA 1
ATOM 581 C C . SER A 1 71 ? 14.097 -12.533 -21.531 1.00 45.53 71 SER A C 1
ATOM 583 O O . SER A 1 71 ? 14.787 -13.458 -21.968 1.00 45.53 71 SER A O 1
ATOM 585 N N . ARG A 1 72 ? 13.933 -11.383 -22.196 1.00 39.72 72 ARG A N 1
ATOM 586 C CA . ARG A 1 72 ? 14.585 -11.022 -23.464 1.00 39.72 72 ARG A CA 1
ATOM 587 C C . ARG A 1 72 ? 15.671 -9.976 -23.259 1.00 39.72 72 ARG A C 1
ATOM 589 O O . ARG A 1 72 ? 16.688 -10.082 -23.980 1.00 39.72 72 ARG A O 1
#

Foldseek 3Di:
DDPVVLLVVQVVLQVVLVVCVVVVRQAEDEAAPPDCRPDPVSVVVSVVNHDPSHHYDDDPVRVVVVVVVVVD

Secondary structure (DSSP, 8-state):
--HHHHHHHHHHHHHHHHHHHHTT--EEE---TTSSS-SHHHHHHHHHHS-TTEEEP--HHHHHHHHHHHT-